Protein AF-A0A3L9DL34-F1 (afdb_monomer)

Sequence (134 aa):
MFSSCVCRAQVLENWNEANKDKAPIEIQYAASSTGLSTRILHIETGKIDFILYDAISASFIVEDQGYDLAVTKVTDQIGGETDGLEYLLFADTKEGKELQAFVNKRLKALKEDGTLVKISQEYFGGDYVSSIEE

Organism: NCBI:txid2282420

Secondary structure (DSSP, 8-state):
--EEE-SSHHHHHHHHHH-TTSPPPEEEPPPTTS-HHHHHHHHHTTSSSB----HHHHHHHHHHHT---------S--SSTTTT-------SSHHHHHHHHHHHHHHHHHHHTTHHHHHHHHHHSS--------

Radius of gyration: 18.1 Å; Cα contacts (8 Å, |Δi|>4): 111; chains: 1; bounding box: 50×30×46 Å

Nearest PDB structures (foldseek):
  2hzl-assembly1_A  TM=5.870E-01  e=1.028E+00  Cereibacter sphaeroides 2.4.1
  7bg0-assembly2_D  TM=3.720E-01  e=7.890E-01  Escherichia coli K-12
  5cm6-assembly1_B  TM=6.012E-01  e=5.368E+00  Paraglaciecola sp. T6c
  3gx1-assembly1_B  TM=4.639E-01  e=3.610E+00  Listeria innocua Clip11262

pLDDT: mean 89.01, std 11.13, range [44.97, 98.25]

Foldseek 3Di:
DAEEEDPVVVQLVVVCVVPVVDDHYHYDYDDPPQDPLNRLVCCLVVVGVDYDDDQQVSVVSCVVVVGPDDRDDDPDDGDDPCPPPDDDDFDPDPVSVVVVVVVLVVVVVCVVVCVQQVVCCVPRVGRPDDPDRD

Solvent-accessible surface area (backbone atoms only — not comparable to full-atom values): 8522 Å² total; per-residue (Å²): 135,48,34,32,56,53,87,57,51,66,60,58,52,50,47,36,71,76,38,73,92,48,87,60,71,44,78,45,84,62,59,90,86,60,50,69,70,60,54,52,50,30,35,78,71,64,75,29,73,47,67,74,72,61,67,65,68,52,44,50,51,35,62,76,70,67,52,100,70,85,85,78,85,77,85,66,88,66,79,60,98,64,53,95,65,88,77,90,84,63,57,100,44,73,67,27,50,54,49,47,56,53,48,53,57,48,52,51,53,33,54,75,72,44,51,47,43,54,52,29,33,74,79,68,75,39,80,75,70,76,86,75,84,132

Structure (mmCIF, N/CA/C/O backbone):
data_AF-A0A3L9DL34-F1
#
_entry.id   AF-A0A3L9DL34-F1
#
loop_
_atom_site.group_PDB
_atom_site.id
_atom_site.type_symbol
_atom_site.label_atom_id
_atom_site.label_alt_id
_atom_site.label_comp_id
_atom_site.label_asym_id
_atom_site.label_entity_id
_atom_site.label_seq_id
_atom_site.pdbx_PDB_ins_code
_atom_site.Cartn_x
_atom_site.Cartn_y
_atom_site.Cartn_z
_atom_site.occupancy
_atom_site.B_iso_or_equiv
_atom_site.auth_seq_id
_atom_site.auth_comp_id
_atom_site.auth_asym_id
_atom_site.auth_atom_id
_atom_site.pdbx_PDB_model_num
ATOM 1 N N . MET A 1 1 ? 22.129 0.248 -13.923 1.00 44.97 1 MET A N 1
ATOM 2 C CA . MET A 1 1 ? 21.842 1.311 -12.942 1.00 44.97 1 MET A CA 1
ATOM 3 C C . MET A 1 1 ? 20.333 1.361 -12.900 1.00 44.97 1 MET A C 1
ATOM 5 O O . MET A 1 1 ? 19.772 1.554 -13.964 1.00 44.97 1 MET A O 1
ATOM 9 N N . PHE A 1 2 ? 19.716 0.974 -11.782 1.00 49.81 2 PHE A N 1
ATOM 10 C CA . PHE A 1 2 ? 18.258 0.858 -11.669 1.00 49.81 2 PHE A CA 1
ATOM 11 C C . PHE A 1 2 ? 17.750 1.994 -10.779 1.00 49.81 2 PHE A C 1
ATOM 13 O O . PHE A 1 2 ? 18.224 2.112 -9.649 1.00 49.81 2 PHE A O 1
ATOM 20 N N . SER A 1 3 ? 16.831 2.814 -11.279 1.00 49.91 3 SER A N 1
ATOM 21 C CA . SER A 1 3 ? 16.293 4.010 -10.622 1.00 49.91 3 SER A CA 1
ATOM 22 C C . SER A 1 3 ? 14.825 3.824 -10.210 1.00 49.91 3 SER A C 1
ATOM 24 O O . SER A 1 3 ? 14.034 3.287 -10.988 1.00 49.91 3 SER A O 1
ATOM 26 N N . SER A 1 4 ? 14.443 4.257 -8.996 1.00 60.41 4 SER A N 1
ATOM 27 C CA . SER A 1 4 ? 13.095 4.045 -8.414 1.00 60.41 4 SER A CA 1
ATOM 28 C C . SER A 1 4 ? 12.508 5.262 -7.679 1.00 60.41 4 SER A C 1
ATOM 30 O O . SER A 1 4 ? 13.262 6.072 -7.156 1.00 60.41 4 SER A O 1
ATOM 32 N N . CYS A 1 5 ? 11.171 5.404 -7.591 1.00 49.53 5 CYS A N 1
ATOM 33 C CA . CYS A 1 5 ? 10.496 6.585 -7.003 1.00 49.53 5 CYS A CA 1
ATOM 34 C C . CYS A 1 5 ? 9.445 6.239 -5.925 1.00 49.53 5 CYS A C 1
ATOM 36 O O . CYS A 1 5 ? 8.513 5.519 -6.241 1.00 49.53 5 CYS A O 1
ATOM 38 N N . VAL A 1 6 ? 9.537 6.698 -4.657 1.00 55.16 6 VAL A N 1
ATOM 39 C CA . VAL A 1 6 ? 8.978 5.866 -3.553 1.00 55.16 6 VAL A CA 1
ATOM 40 C C . VAL A 1 6 ? 8.223 6.572 -2.390 1.00 55.16 6 VAL A C 1
ATOM 42 O O . VAL A 1 6 ? 8.544 7.695 -2.011 1.00 55.16 6 VAL A O 1
ATOM 45 N N . CYS A 1 7 ? 7.227 5.860 -1.812 1.00 55.72 7 CYS A N 1
ATOM 46 C CA . CYS A 1 7 ? 6.615 6.042 -0.470 1.00 55.72 7 CYS A CA 1
ATOM 47 C C . CYS A 1 7 ? 7.121 5.004 0.582 1.00 55.72 7 CYS A C 1
ATOM 49 O O . CYS A 1 7 ? 7.231 5.328 1.757 1.00 55.72 7 CYS A O 1
ATOM 51 N N . ARG A 1 8 ? 7.546 3.799 0.161 1.00 73.94 8 ARG A N 1
ATOM 52 C CA . ARG A 1 8 ? 8.326 2.785 0.921 1.00 73.94 8 ARG A CA 1
ATOM 53 C C . ARG A 1 8 ? 9.872 2.923 0.858 1.00 73.94 8 ARG A C 1
ATOM 55 O O . ARG A 1 8 ? 10.567 1.928 0.657 1.00 73.94 8 ARG A O 1
ATOM 62 N N . ALA A 1 9 ? 10.438 4.133 0.956 1.00 83.31 9 ALA A N 1
ATOM 63 C CA . ALA A 1 9 ? 11.865 4.360 0.640 1.00 83.31 9 ALA A CA 1
ATOM 64 C C . ALA A 1 9 ? 12.799 3.516 1.529 1.00 83.31 9 ALA A C 1
ATOM 66 O O . ALA A 1 9 ? 13.749 2.909 1.037 1.00 83.31 9 ALA A O 1
ATOM 67 N N . GLN A 1 10 ? 12.413 3.354 2.798 1.00 84.94 10 GLN A N 1
ATOM 68 C CA . GLN A 1 10 ? 13.124 2.548 3.786 1.00 84.94 10 GLN A CA 1
ATOM 69 C C . GLN A 1 10 ? 13.357 1.094 3.348 1.00 84.94 10 GLN A C 1
ATOM 71 O O . GLN A 1 10 ? 14.386 0.516 3.683 1.00 84.94 10 GLN A O 1
ATOM 76 N N . VAL A 1 11 ? 12.430 0.482 2.598 1.00 87.50 11 VAL A N 1
ATOM 77 C CA . VAL A 1 11 ? 12.588 -0.910 2.139 1.00 87.50 11 VAL A CA 1
ATOM 78 C C . VAL A 1 11 ? 13.757 -1.020 1.161 1.00 87.50 11 VAL A C 1
ATOM 80 O O . VAL A 1 11 ? 14.585 -1.919 1.291 1.00 87.50 11 VAL A O 1
ATOM 83 N N . LEU A 1 12 ? 13.851 -0.091 0.208 1.00 90.00 12 LEU A N 1
ATOM 84 C CA . LEU A 1 12 ? 14.922 -0.090 -0.790 1.00 90.00 12 LEU A CA 1
ATOM 85 C C . LEU A 1 12 ? 16.264 0.325 -0.178 1.00 90.00 12 LEU A C 1
ATOM 87 O O . LEU A 1 12 ? 17.296 -0.243 -0.527 1.00 90.00 12 LEU A O 1
ATOM 91 N N . GLU A 1 13 ? 16.252 1.256 0.777 1.00 91.62 13 GLU A N 1
ATOM 92 C CA . GLU A 1 13 ? 17.436 1.626 1.561 1.00 91.62 13 GLU A CA 1
ATOM 93 C C . GLU A 1 13 ? 17.975 0.426 2.353 1.00 91.62 13 GLU A C 1
ATOM 95 O O . GLU A 1 13 ? 19.158 0.103 2.261 1.00 91.62 13 GLU A O 1
ATOM 100 N N . ASN A 1 14 ? 17.100 -0.295 3.061 1.00 90.31 14 ASN A N 1
ATOM 101 C CA . ASN A 1 14 ? 17.474 -1.500 3.801 1.00 90.31 14 ASN A CA 1
ATOM 102 C C . ASN A 1 14 ? 17.998 -2.597 2.869 1.00 90.31 14 ASN A C 1
ATOM 104 O O . ASN A 1 14 ? 18.957 -3.288 3.211 1.00 90.31 14 ASN A O 1
ATOM 108 N N . TRP A 1 15 ? 17.395 -2.755 1.687 1.00 90.94 15 TRP A N 1
ATOM 109 C CA . TRP A 1 15 ? 17.878 -3.705 0.690 1.00 90.94 15 TRP A CA 1
ATOM 110 C C . TRP A 1 15 ? 19.289 -3.344 0.214 1.00 90.94 15 TRP A C 1
ATOM 112 O O . TRP A 1 15 ? 20.153 -4.220 0.190 1.00 90.94 15 TRP A O 1
ATOM 122 N N . ASN A 1 16 ? 19.555 -2.071 -0.091 1.00 94.19 16 ASN A N 1
ATOM 123 C CA . ASN A 1 16 ? 20.890 -1.598 -0.468 1.00 94.19 16 ASN A CA 1
ATOM 124 C C . ASN A 1 16 ? 21.920 -1.856 0.644 1.00 94.19 16 ASN A C 1
ATOM 126 O O . ASN A 1 16 ? 23.011 -2.355 0.368 1.00 94.19 16 ASN A O 1
ATOM 130 N N . GLU A 1 17 ? 21.573 -1.576 1.904 1.00 94.00 17 GLU A N 1
ATOM 131 C CA . GLU A 1 17 ? 22.456 -1.836 3.048 1.00 94.00 17 GLU A CA 1
ATOM 132 C C . GLU A 1 17 ? 22.728 -3.331 3.268 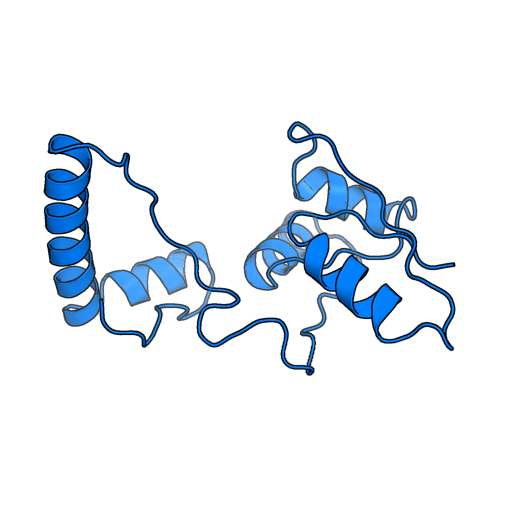1.00 94.00 17 GLU A C 1
ATOM 134 O O . GLU A 1 17 ? 23.840 -3.705 3.646 1.00 94.00 17 GLU A O 1
ATOM 139 N N . ALA A 1 18 ? 21.746 -4.196 3.010 1.00 93.44 18 ALA A N 1
ATOM 140 C CA . ALA A 1 18 ? 21.891 -5.645 3.142 1.00 93.44 18 ALA A CA 1
ATOM 141 C C . ALA A 1 18 ? 22.605 -6.310 1.946 1.00 93.44 18 ALA A C 1
ATOM 143 O O . ALA A 1 18 ? 23.092 -7.430 2.086 1.00 93.44 18 ALA A O 1
ATOM 144 N N . ASN A 1 19 ? 22.687 -5.643 0.789 1.00 94.50 19 ASN A N 1
ATOM 145 C CA . ASN A 1 19 ? 23.224 -6.187 -0.467 1.00 94.50 19 ASN A CA 1
ATOM 146 C C . ASN A 1 19 ? 24.404 -5.348 -1.001 1.00 94.50 19 ASN A C 1
ATOM 148 O O . ASN A 1 19 ? 24.441 -4.987 -2.178 1.00 94.50 19 ASN A O 1
ATOM 152 N N . LYS A 1 20 ? 25.385 -5.026 -0.144 1.00 95.38 20 LYS A N 1
ATOM 153 C CA . LYS A 1 20 ? 26.557 -4.188 -0.502 1.00 95.38 20 LYS A CA 1
ATOM 154 C C . LYS A 1 20 ? 27.464 -4.797 -1.573 1.00 95.38 20 LYS A C 1
ATOM 156 O O . LYS A 1 20 ? 28.292 -4.097 -2.150 1.00 95.38 20 LYS A O 1
ATOM 161 N N . ASP A 1 21 ? 27.337 -6.097 -1.811 1.00 96.88 21 ASP A N 1
ATOM 162 C CA . ASP A 1 21 ? 28.009 -6.843 -2.872 1.00 96.88 21 ASP A CA 1
ATOM 163 C C . ASP A 1 21 ? 27.373 -6.632 -4.258 1.00 96.88 21 ASP A C 1
ATOM 165 O O . ASP A 1 21 ? 27.975 -6.991 -5.272 1.00 96.88 21 ASP A O 1
ATOM 169 N N . LYS A 1 22 ? 26.178 -6.032 -4.325 1.00 95.25 22 LYS A N 1
ATOM 170 C CA . LYS A 1 22 ? 25.450 -5.748 -5.566 1.00 95.25 22 LYS A CA 1
ATOM 171 C C . LYS A 1 22 ? 25.512 -4.265 -5.914 1.00 95.25 22 LYS A C 1
ATOM 173 O O . LYS A 1 22 ? 25.764 -3.406 -5.073 1.00 95.25 22 LYS A O 1
ATOM 178 N N . ALA A 1 23 ? 25.248 -3.957 -7.184 1.00 95.62 23 ALA A N 1
ATOM 179 C CA . ALA A 1 23 ? 25.026 -2.576 -7.587 1.00 95.62 23 ALA A CA 1
ATOM 180 C C . ALA A 1 23 ? 23.804 -2.022 -6.826 1.00 95.62 23 ALA A C 1
ATOM 182 O O . ALA A 1 23 ? 22.743 -2.653 -6.882 1.00 95.62 23 ALA A O 1
ATOM 183 N N . PRO A 1 24 ? 23.931 -0.878 -6.130 1.00 94.38 24 PRO A N 1
ATOM 184 C CA . PRO A 1 24 ? 22.832 -0.327 -5.357 1.00 94.38 24 PRO A CA 1
ATOM 185 C C . PRO A 1 24 ? 21.719 0.162 -6.283 1.00 94.38 24 PRO A C 1
ATOM 187 O O . PRO A 1 24 ? 21.963 0.633 -7.400 1.00 94.38 24 PRO A O 1
ATOM 190 N N . ILE A 1 25 ? 20.491 0.079 -5.787 1.00 94.50 25 ILE A N 1
ATOM 191 C CA . ILE A 1 25 ? 19.334 0.744 -6.374 1.00 94.50 25 ILE A CA 1
ATOM 192 C C . ILE A 1 25 ? 19.510 2.249 -6.163 1.00 94.50 25 ILE A C 1
ATOM 194 O O . ILE A 1 25 ? 19.721 2.702 -5.036 1.00 94.50 25 ILE A O 1
ATOM 198 N N . GLU A 1 26 ? 19.398 3.027 -7.235 1.00 94.38 26 GLU A N 1
ATOM 199 C CA . GLU A 1 26 ? 19.351 4.481 -7.163 1.00 94.38 26 GLU A CA 1
ATOM 200 C C . GLU A 1 26 ? 17.933 4.919 -6.771 1.00 94.38 26 GLU A C 1
ATOM 202 O O . GLU A 1 26 ? 16.948 4.618 -7.449 1.00 94.38 26 GLU A O 1
ATOM 207 N N . ILE A 1 27 ? 17.806 5.600 -5.634 1.00 92.19 27 ILE A N 1
ATOM 208 C CA . ILE A 1 27 ? 16.506 5.988 -5.082 1.00 92.19 27 ILE A CA 1
ATOM 209 C C . ILE A 1 27 ? 16.262 7.467 -5.384 1.00 92.19 27 ILE A C 1
ATOM 211 O O . ILE A 1 27 ? 16.981 8.343 -4.909 1.00 92.19 27 ILE A O 1
ATOM 215 N N . GLN A 1 28 ? 15.219 7.741 -6.164 1.00 89.88 28 GLN A N 1
ATOM 216 C CA . GLN A 1 28 ? 14.752 9.076 -6.523 1.00 89.88 28 GLN A CA 1
ATOM 217 C C . GLN A 1 28 ? 13.571 9.470 -5.631 1.00 89.88 28 GLN A C 1
ATOM 219 O O . GLN A 1 28 ? 12.438 9.007 -5.796 1.00 89.88 28 GLN A O 1
ATOM 224 N N . TYR A 1 29 ? 13.809 10.361 -4.672 1.00 88.06 29 TYR A N 1
ATOM 225 C CA . TYR A 1 29 ? 12.745 10.862 -3.803 1.00 88.06 29 TYR A CA 1
ATOM 226 C C . TYR A 1 29 ? 11.826 11.814 -4.576 1.00 88.06 29 TYR A C 1
ATOM 228 O O . TYR A 1 29 ? 12.266 12.823 -5.125 1.00 88.06 29 TYR A O 1
ATOM 236 N N . ALA A 1 30 ? 10.529 11.509 -4.600 1.00 84.81 30 ALA A N 1
ATOM 237 C CA . ALA A 1 30 ? 9.525 12.397 -5.175 1.00 84.81 30 ALA A CA 1
ATOM 238 C C . ALA A 1 30 ? 8.923 13.320 -4.118 1.00 84.81 30 ALA A C 1
ATOM 240 O O . ALA A 1 30 ? 8.665 12.916 -2.983 1.00 84.81 30 ALA A O 1
ATOM 241 N N . ALA A 1 31 ? 8.618 14.547 -4.535 1.00 85.25 31 ALA A N 1
ATOM 242 C CA . ALA A 1 31 ? 7.829 15.469 -3.735 1.00 85.25 31 ALA A CA 1
ATOM 243 C C . ALA A 1 31 ? 6.430 14.895 -3.459 1.00 85.25 31 ALA A C 1
ATOM 245 O O . ALA A 1 31 ? 5.864 14.175 -4.287 1.00 85.25 31 ALA A O 1
ATOM 246 N N . SER A 1 32 ? 5.833 15.279 -2.329 1.00 77.06 32 SER A N 1
ATOM 247 C CA . SER A 1 32 ? 4.461 14.893 -1.965 1.00 77.06 32 SER A CA 1
ATOM 248 C C . SER A 1 32 ? 3.421 15.302 -3.015 1.00 77.06 32 SER A C 1
ATOM 250 O O . SER A 1 32 ? 2.397 14.644 -3.152 1.00 77.06 32 SER A O 1
ATOM 252 N N . SER A 1 33 ? 3.708 16.342 -3.801 1.00 85.06 33 SER A N 1
ATOM 253 C CA . SER A 1 33 ? 2.882 16.800 -4.921 1.00 85.06 33 SER A CA 1
ATOM 254 C C . SER A 1 33 ? 2.912 15.881 -6.148 1.00 85.06 33 SER A C 1
ATOM 256 O O . SER A 1 33 ? 2.087 16.036 -7.044 1.00 85.06 33 SER A O 1
ATOM 258 N N . THR A 1 34 ? 3.850 14.935 -6.227 1.00 88.44 34 THR A N 1
ATOM 259 C CA . THR A 1 34 ? 3.955 14.011 -7.362 1.00 88.44 34 THR A CA 1
ATOM 260 C C . THR A 1 34 ? 3.091 12.785 -7.087 1.00 88.44 34 THR A C 1
ATOM 262 O O . THR A 1 34 ? 3.505 11.887 -6.362 1.00 88.44 34 THR A O 1
ATOM 265 N N . GLY A 1 35 ? 1.878 12.721 -7.634 1.00 89.06 35 GLY A N 1
ATOM 266 C CA . GLY A 1 35 ? 0.974 11.578 -7.439 1.00 89.06 35 GLY A CA 1
ATOM 267 C C . GLY A 1 35 ? 1.516 10.260 -8.014 1.00 89.06 35 GLY A C 1
ATOM 268 O O . GLY A 1 35 ? 2.447 10.259 -8.819 1.00 89.06 35 GLY A O 1
ATOM 269 N N . LEU A 1 36 ? 0.926 9.128 -7.616 1.00 90.19 36 LEU A N 1
ATOM 270 C CA . LEU A 1 36 ? 1.305 7.797 -8.111 1.00 90.19 36 LEU A CA 1
ATOM 271 C C . LEU A 1 36 ? 1.212 7.696 -9.641 1.00 90.19 36 LEU A C 1
ATOM 273 O O . LEU A 1 36 ? 2.151 7.216 -10.269 1.00 90.19 36 LEU A O 1
ATOM 277 N N . SER A 1 37 ? 0.147 8.225 -10.251 1.00 93.19 37 SER A N 1
ATOM 278 C CA . SER A 1 37 ? -0.045 8.192 -11.708 1.00 93.19 37 SER A CA 1
ATOM 279 C C . SER A 1 37 ? 1.097 8.870 -12.468 1.00 93.19 37 SER A C 1
ATOM 281 O O . SER A 1 37 ? 1.567 8.345 -13.472 1.00 93.19 37 SER A O 1
ATOM 283 N N . THR A 1 38 ? 1.615 9.996 -11.963 1.00 94.12 38 THR A N 1
ATOM 284 C CA . THR A 1 38 ? 2.789 10.664 -12.551 1.00 94.12 38 THR A CA 1
ATOM 285 C C . THR A 1 38 ? 4.042 9.798 -12.446 1.00 94.12 38 THR A C 1
ATOM 287 O O . THR A 1 38 ? 4.848 9.770 -13.371 1.00 94.12 38 THR A O 1
ATOM 290 N N . ARG A 1 39 ? 4.218 9.073 -11.336 1.00 93.31 39 ARG A N 1
ATOM 291 C CA . ARG A 1 39 ? 5.372 8.181 -11.145 1.00 93.31 39 ARG A CA 1
ATOM 292 C C . ARG A 1 39 ? 5.289 6.962 -12.060 1.00 93.31 39 ARG A C 1
ATOM 294 O O . ARG A 1 39 ? 6.304 6.587 -12.626 1.00 93.31 39 ARG A O 1
ATOM 301 N N . ILE A 1 40 ? 4.101 6.395 -12.263 1.00 94.94 40 ILE A N 1
ATOM 302 C CA . ILE A 1 40 ? 3.896 5.302 -13.226 1.00 94.94 40 ILE A CA 1
ATOM 303 C C . ILE A 1 40 ? 4.146 5.791 -14.658 1.00 94.94 40 ILE A C 1
A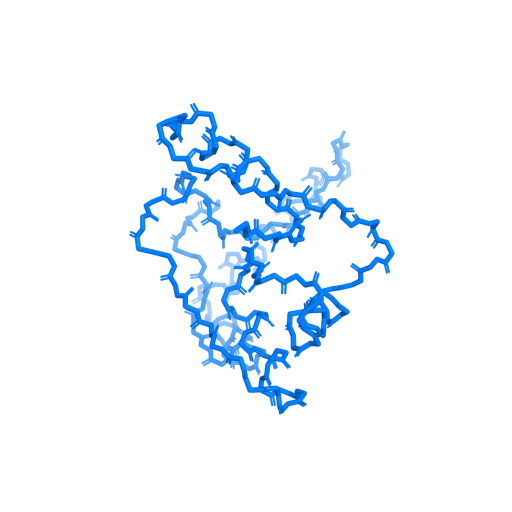TOM 305 O O . ILE A 1 40 ? 4.878 5.141 -15.396 1.00 94.94 40 ILE A O 1
ATOM 309 N N . LEU A 1 41 ? 3.679 6.992 -15.018 1.00 95.19 41 LEU A N 1
ATOM 310 C CA . LEU A 1 41 ? 4.032 7.622 -16.296 1.00 95.19 41 LEU A CA 1
ATOM 311 C C . LEU A 1 41 ? 5.553 7.815 -16.452 1.00 95.19 41 LEU A C 1
ATOM 313 O O . LEU A 1 41 ? 6.087 7.745 -17.557 1.00 95.19 41 LEU A O 1
ATOM 317 N N . HIS A 1 42 ? 6.285 8.070 -15.366 1.00 95.06 42 HIS A N 1
ATOM 318 C CA . HIS A 1 42 ? 7.747 8.135 -15.418 1.00 95.06 42 HIS A CA 1
ATOM 319 C C . HIS A 1 42 ? 8.396 6.777 -15.713 1.00 95.06 42 HIS A C 1
ATOM 321 O O . HIS A 1 42 ? 9.457 6.774 -16.329 1.00 95.06 42 HIS A O 1
ATOM 327 N N . ILE A 1 43 ? 7.772 5.660 -15.330 1.00 95.31 43 ILE A N 1
ATOM 328 C CA . ILE A 1 43 ? 8.221 4.316 -15.725 1.00 95.31 43 ILE A CA 1
ATOM 329 C C . ILE A 1 43 ? 7.942 4.102 -17.211 1.00 95.31 43 ILE A C 1
ATOM 331 O O . ILE A 1 43 ? 8.859 3.796 -17.963 1.00 95.31 43 ILE A O 1
ATOM 335 N N . GLU A 1 44 ? 6.708 4.374 -17.643 1.00 96.31 44 GLU A N 1
ATOM 336 C CA . GLU A 1 44 ? 6.286 4.260 -19.048 1.00 96.31 44 GLU A CA 1
ATOM 337 C C . GLU A 1 44 ? 7.198 5.063 -19.989 1.00 96.31 44 GLU A C 1
ATOM 339 O O . GLU A 1 44 ? 7.609 4.603 -21.048 1.00 96.31 44 GLU A O 1
ATOM 344 N N . THR A 1 45 ? 7.570 6.277 -19.579 1.00 96.06 45 THR A N 1
ATOM 345 C CA . THR A 1 45 ? 8.439 7.165 -20.369 1.00 96.06 45 THR A CA 1
ATOM 346 C C . THR A 1 45 ? 9.938 6.900 -20.185 1.00 96.06 45 THR A C 1
ATOM 348 O O . THR A 1 45 ? 10.752 7.646 -20.731 1.00 96.06 45 THR A O 1
ATOM 351 N N . GLY A 1 46 ? 10.323 5.876 -19.416 1.00 95.06 46 GLY A N 1
ATOM 352 C CA . GLY A 1 46 ? 11.718 5.485 -19.188 1.00 95.06 46 GLY A CA 1
ATOM 353 C C . GLY A 1 46 ? 12.539 6.479 -18.360 1.00 95.06 46 GLY A C 1
ATOM 354 O O . GLY A 1 46 ? 13.766 6.483 -18.434 1.00 95.06 46 GLY A O 1
ATOM 355 N N . LYS A 1 47 ? 11.892 7.358 -17.587 1.00 94.25 47 LYS A N 1
ATOM 356 C CA . LYS A 1 47 ? 12.579 8.283 -16.666 1.00 94.25 47 LYS A CA 1
ATOM 357 C C . LYS A 1 47 ? 13.052 7.593 -15.386 1.00 94.25 47 LYS A C 1
ATOM 359 O O . LYS A 1 47 ? 14.020 8.045 -14.781 1.00 94.25 47 LYS A O 1
ATOM 364 N N . ILE A 1 48 ? 12.339 6.557 -14.953 1.00 93.62 48 ILE A N 1
ATOM 365 C CA . ILE A 1 48 ? 12.719 5.653 -13.861 1.00 93.62 48 ILE A CA 1
ATOM 366 C C . ILE A 1 48 ? 12.452 4.219 -14.320 1.00 93.62 48 ILE A C 1
ATOM 368 O O . ILE A 1 48 ? 11.611 4.007 -15.188 1.00 93.62 48 ILE A O 1
ATOM 372 N N . ASP A 1 49 ? 13.138 3.242 -13.737 1.00 94.81 49 ASP A N 1
ATOM 373 C CA . ASP A 1 49 ? 13.060 1.854 -14.208 1.00 94.81 49 ASP A CA 1
ATOM 374 C C . ASP A 1 49 ? 11.931 1.072 -13.534 1.00 94.81 49 ASP A C 1
ATOM 376 O O . ASP A 1 49 ? 11.349 0.172 -14.134 1.00 94.81 49 ASP A O 1
ATOM 380 N N . PHE A 1 50 ? 11.620 1.387 -12.272 1.00 93.88 50 PHE A N 1
ATOM 381 C CA . PHE A 1 50 ? 10.547 0.721 -11.536 1.00 93.88 50 PHE A CA 1
ATOM 382 C C . PHE A 1 50 ? 10.023 1.553 -10.359 1.00 93.88 50 PHE A C 1
ATOM 384 O O . PHE A 1 50 ? 10.613 2.548 -9.934 1.00 93.88 50 PHE A O 1
ATOM 391 N N . ILE A 1 51 ? 8.915 1.097 -9.777 1.00 92.25 51 ILE A N 1
ATOM 392 C CA . ILE A 1 51 ? 8.418 1.558 -8.482 1.00 92.25 51 ILE A CA 1
ATOM 393 C C . ILE A 1 51 ? 8.080 0.358 -7.600 1.00 92.25 51 ILE A C 1
ATOM 395 O O . ILE A 1 51 ? 7.517 -0.626 -8.071 1.00 92.25 51 ILE A O 1
ATOM 399 N N . LEU A 1 52 ? 8.393 0.454 -6.307 1.00 90.00 52 LEU A N 1
ATOM 400 C CA . LEU A 1 52 ? 7.864 -0.461 -5.300 1.00 90.00 52 LEU A CA 1
ATOM 401 C C . LEU A 1 52 ? 6.595 0.152 -4.692 1.00 90.00 52 LEU A C 1
ATOM 403 O O . LEU A 1 52 ? 6.676 1.082 -3.884 1.00 90.00 52 LEU A O 1
ATOM 407 N N . TYR A 1 53 ? 5.429 -0.359 -5.088 1.00 88.81 53 TYR A N 1
ATOM 408 C CA . TYR A 1 53 ? 4.113 0.145 -4.675 1.00 88.81 53 TYR A CA 1
ATOM 409 C C . TYR A 1 53 ? 3.105 -0.990 -4.457 1.00 88.81 53 TYR A C 1
ATOM 411 O O . TYR A 1 53 ? 3.486 -2.157 -4.551 1.00 88.81 53 TYR A O 1
ATOM 419 N N . ASP A 1 54 ? 1.880 -0.694 -4.007 1.00 87.31 54 ASP A N 1
ATOM 420 C CA . ASP A 1 54 ? 0.872 -1.736 -3.811 1.00 87.31 54 ASP A CA 1
ATOM 421 C C . ASP A 1 54 ? 0.371 -2.214 -5.175 1.00 87.31 54 ASP A C 1
ATOM 423 O O . ASP A 1 54 ? 0.200 -1.435 -6.116 1.00 87.31 54 ASP A O 1
ATOM 427 N N . ALA A 1 55 ? 0.205 -3.530 -5.298 1.00 88.88 55 ALA A N 1
ATOM 428 C CA . ALA A 1 55 ? -0.089 -4.148 -6.582 1.00 88.88 55 ALA A CA 1
ATOM 429 C C . ALA A 1 55 ? -1.475 -3.756 -7.108 1.00 88.88 55 ALA A C 1
ATOM 431 O O . ALA A 1 55 ? -1.653 -3.704 -8.320 1.00 88.88 55 ALA A O 1
ATOM 432 N N . ILE A 1 56 ? -2.433 -3.471 -6.222 1.00 89.00 56 ILE A N 1
ATOM 433 C CA . ILE A 1 56 ? -3.812 -3.134 -6.590 1.00 89.00 56 ILE A CA 1
ATOM 434 C C . ILE A 1 56 ? -3.830 -1.777 -7.301 1.00 89.00 56 ILE A C 1
ATOM 436 O O . ILE A 1 56 ? -4.227 -1.697 -8.460 1.00 89.00 56 ILE A O 1
ATOM 440 N N . SER A 1 57 ? -3.308 -0.732 -6.657 1.00 89.94 57 SER A N 1
ATOM 441 C CA . SER A 1 57 ? -3.262 0.627 -7.205 1.00 89.94 57 SER A CA 1
ATOM 442 C C . SER A 1 57 ? -2.374 0.716 -8.440 1.00 89.94 57 SER A C 1
ATOM 444 O O . SER A 1 57 ? -2.710 1.422 -9.392 1.00 89.94 57 SER A O 1
ATOM 446 N N . ALA A 1 58 ? -1.245 -0.003 -8.451 1.00 92.12 58 ALA A N 1
ATOM 447 C CA . ALA A 1 58 ? -0.373 -0.053 -9.619 1.00 92.12 58 ALA A CA 1
ATOM 448 C C . ALA A 1 58 ? -1.070 -0.711 -10.818 1.00 92.12 58 ALA A C 1
ATOM 450 O O . ALA A 1 58 ? -1.043 -0.142 -11.907 1.00 92.12 58 ALA A O 1
ATOM 451 N N . SER A 1 59 ? -1.727 -1.861 -10.615 1.00 92.12 59 SER A N 1
ATOM 452 C CA . SER A 1 59 ? -2.444 -2.562 -11.693 1.00 92.12 59 SER A CA 1
ATOM 453 C C . SER A 1 59 ? -3.598 -1.717 -12.214 1.00 92.12 59 SER A C 1
ATOM 455 O O . SER A 1 59 ? -3.709 -1.535 -13.421 1.00 92.12 59 SER A O 1
ATOM 457 N N . PHE A 1 60 ? -4.375 -1.105 -11.313 1.00 91.62 60 PHE A N 1
ATOM 458 C CA . PHE A 1 60 ? -5.469 -0.216 -11.692 1.00 91.62 60 PHE A CA 1
ATOM 459 C C . PHE A 1 60 ? -4.996 0.918 -12.609 1.00 91.62 60 PHE A C 1
ATOM 461 O O . PHE A 1 60 ? -5.595 1.146 -13.650 1.00 91.62 60 PHE A O 1
ATOM 468 N N . ILE A 1 61 ? -3.905 1.613 -12.265 1.00 93.75 61 ILE A N 1
ATOM 469 C CA . ILE A 1 61 ? -3.410 2.729 -13.088 1.00 93.75 61 ILE A CA 1
ATOM 470 C C . ILE A 1 61 ? -2.847 2.246 -14.425 1.00 93.75 61 ILE A C 1
ATOM 472 O O . ILE A 1 61 ? -3.055 2.912 -15.436 1.00 93.75 61 ILE A O 1
ATOM 476 N N . VAL A 1 62 ? -2.117 1.128 -14.443 1.00 94.81 62 VAL A N 1
ATOM 477 C CA . VAL A 1 62 ? -1.580 0.560 -15.689 1.00 94.81 62 VAL A CA 1
ATOM 478 C C . VAL A 1 62 ? -2.718 0.197 -16.646 1.00 94.81 62 VAL A C 1
ATOM 480 O O . VAL A 1 62 ? -2.660 0.566 -17.818 1.00 94.81 62 VAL A O 1
ATOM 483 N N . GLU A 1 63 ? -3.771 -0.448 -16.139 1.00 93.19 63 GLU A N 1
ATOM 484 C CA . GLU A 1 63 ? -4.954 -0.827 -16.918 1.00 93.19 63 GLU A CA 1
ATOM 485 C C . GLU A 1 63 ? -5.776 0.392 -17.366 1.00 93.19 63 GLU A C 1
ATOM 487 O O . GLU A 1 63 ? -6.094 0.512 -18.548 1.00 93.19 63 GLU A O 1
ATOM 492 N N . ASP A 1 64 ? -6.078 1.319 -16.453 1.00 93.25 64 ASP A N 1
ATOM 493 C CA . ASP A 1 64 ? -6.891 2.518 -16.717 1.00 93.25 64 ASP A CA 1
ATOM 494 C C . ASP A 1 64 ? -6.243 3.452 -17.751 1.00 93.25 64 ASP A C 1
ATOM 496 O O . ASP A 1 64 ? -6.926 4.040 -18.590 1.00 93.25 64 ASP A O 1
ATOM 500 N N . GLN A 1 65 ? -4.914 3.567 -17.728 1.00 95.44 65 GLN A N 1
ATOM 501 C CA . GLN A 1 65 ? -4.166 4.434 -18.642 1.00 95.44 65 GLN A CA 1
ATOM 502 C C . GLN A 1 65 ? -3.703 3.718 -19.921 1.00 95.44 65 GLN A C 1
ATOM 504 O O . GLN A 1 65 ? -3.218 4.378 -20.841 1.00 95.44 65 GLN A O 1
ATOM 509 N N . GLY A 1 66 ? -3.855 2.391 -20.001 1.00 95.81 66 GLY A N 1
ATOM 510 C CA . GLY A 1 66 ? -3.429 1.589 -21.150 1.00 95.81 66 GLY A CA 1
ATOM 511 C C . GLY A 1 66 ? -1.912 1.557 -21.353 1.00 95.81 66 GLY A C 1
ATOM 512 O O . GLY A 1 66 ? -1.455 1.556 -22.496 1.00 95.81 66 GLY A O 1
ATOM 513 N N . TYR A 1 67 ? -1.139 1.575 -20.264 1.00 97.31 67 TYR A N 1
ATOM 514 C CA . TYR A 1 67 ? 0.325 1.515 -20.313 1.00 97.31 67 TYR A CA 1
ATOM 515 C C . TYR A 1 67 ? 0.827 0.092 -20.585 1.00 97.31 67 TYR A C 1
ATOM 517 O O . TYR A 1 67 ? 0.247 -0.880 -20.099 1.00 97.31 67 TYR A O 1
ATOM 525 N N . ASP A 1 68 ? 1.940 -0.034 -21.312 1.00 95.94 68 ASP A N 1
ATOM 526 C CA . ASP A 1 68 ? 2.586 -1.325 -21.593 1.00 95.94 68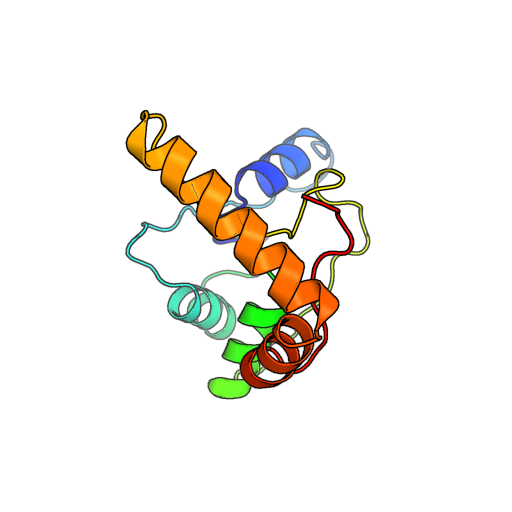 ASP A CA 1
ATOM 527 C C . ASP A 1 68 ? 3.590 -1.675 -20.483 1.00 95.94 68 ASP A C 1
ATOM 529 O O . ASP A 1 68 ? 4.801 -1.777 -20.687 1.00 95.94 68 ASP A O 1
ATOM 533 N N . LEU A 1 69 ? 3.073 -1.804 -19.258 1.00 96.50 69 LEU A N 1
ATOM 534 C CA . LEU A 1 69 ? 3.860 -2.069 -18.054 1.00 96.50 69 LEU A CA 1
ATOM 535 C C . LEU A 1 69 ? 3.425 -3.368 -17.380 1.00 96.50 69 LEU A C 1
ATOM 537 O O . LEU A 1 69 ? 2.245 -3.701 -17.302 1.00 96.50 69 LEU A O 1
ATOM 541 N N . ALA A 1 70 ? 4.393 -4.079 -16.806 1.00 95.19 70 ALA A N 1
ATOM 542 C CA . ALA A 1 70 ? 4.132 -5.267 -16.005 1.00 95.19 70 ALA A CA 1
ATOM 543 C C . ALA A 1 70 ? 4.116 -4.933 -14.505 1.00 95.19 70 ALA A C 1
ATOM 545 O O . ALA A 1 70 ? 5.065 -4.351 -13.978 1.00 95.19 70 ALA A O 1
ATOM 546 N N . VAL A 1 71 ? 3.082 -5.388 -13.790 1.00 93.94 71 VAL A N 1
ATOM 547 C CA . VAL A 1 71 ? 3.036 -5.364 -12.320 1.00 93.94 71 VAL A CA 1
ATOM 548 C C . VAL A 1 71 ? 3.411 -6.744 -11.788 1.00 93.94 71 VAL A C 1
ATOM 550 O O . VAL A 1 71 ? 2.698 -7.723 -11.997 1.00 93.94 71 VAL A O 1
ATOM 553 N N . THR A 1 72 ? 4.544 -6.831 -11.090 1.00 92.44 72 THR A N 1
ATOM 554 C CA . THR A 1 72 ? 5.051 -8.092 -10.527 1.00 92.44 72 THR A CA 1
ATOM 555 C C . THR A 1 72 ? 4.993 -8.059 -9.006 1.00 92.44 72 THR A C 1
ATOM 557 O O . THR A 1 72 ? 5.461 -7.110 -8.379 1.00 92.44 72 THR A O 1
ATOM 560 N N . LYS A 1 73 ? 4.437 -9.114 -8.400 1.00 88.25 73 LYS A N 1
ATOM 561 C CA . LYS A 1 73 ? 4.455 -9.286 -6.943 1.00 88.25 73 LYS A CA 1
ATOM 562 C C . LYS A 1 73 ? 5.851 -9.706 -6.494 1.00 88.25 73 LYS A C 1
ATOM 564 O O . LYS A 1 73 ? 6.416 -10.649 -7.043 1.00 88.25 73 LYS A O 1
ATOM 569 N N . VAL A 1 74 ? 6.381 -9.032 -5.479 1.00 85.69 74 VAL A N 1
ATOM 570 C CA . VAL A 1 74 ? 7.626 -9.458 -4.834 1.00 85.69 74 VAL A CA 1
ATOM 571 C C . VAL A 1 74 ? 7.346 -10.725 -4.024 1.00 85.69 74 VAL A C 1
ATOM 573 O O . VAL A 1 74 ? 6.343 -10.802 -3.320 1.00 85.69 74 VAL A O 1
ATOM 576 N N . THR A 1 75 ? 8.202 -11.734 -4.175 1.00 82.25 75 THR A N 1
ATOM 577 C CA . THR A 1 75 ? 8.067 -13.035 -3.498 1.00 82.25 75 THR A CA 1
ATOM 578 C C . THR A 1 75 ? 8.762 -13.082 -2.146 1.00 82.25 75 THR A C 1
ATOM 580 O O . THR A 1 75 ? 8.432 -13.926 -1.317 1.00 82.25 75 THR A O 1
ATOM 583 N N . ASP A 1 76 ? 9.737 -12.202 -1.940 1.00 80.69 76 ASP A N 1
ATOM 584 C CA . ASP A 1 76 ? 10.430 -12.075 -0.668 1.00 80.69 76 ASP A CA 1
ATOM 585 C C . ASP A 1 76 ? 9.515 -11.409 0.359 1.00 80.69 76 ASP A C 1
ATOM 587 O O . ASP A 1 76 ? 8.681 -10.566 0.021 1.00 80.69 76 ASP A O 1
ATOM 591 N N . GLN A 1 77 ? 9.692 -11.769 1.629 1.00 74.44 77 GLN A N 1
ATOM 592 C CA . GLN A 1 77 ? 8.990 -11.099 2.711 1.00 74.44 77 GLN A CA 1
ATOM 593 C C . GLN A 1 77 ? 9.459 -9.643 2.789 1.00 74.44 77 GLN A C 1
ATOM 595 O O . GLN A 1 77 ? 10.601 -9.356 3.154 1.00 74.44 77 GLN A O 1
ATOM 600 N N . ILE A 1 78 ? 8.555 -8.729 2.455 1.00 75.31 78 ILE A N 1
ATOM 601 C CA . ILE A 1 78 ? 8.723 -7.302 2.690 1.00 75.31 78 ILE A CA 1
ATOM 602 C C . ILE A 1 78 ? 8.031 -6.993 4.019 1.00 75.31 78 ILE A C 1
ATOM 604 O O . ILE A 1 78 ? 6.877 -7.349 4.220 1.00 75.31 78 ILE A O 1
ATOM 608 N N . GLY A 1 79 ? 8.758 -6.387 4.957 1.00 73.75 79 GLY A N 1
ATOM 609 C CA . GLY A 1 79 ? 8.191 -5.965 6.239 1.00 73.75 79 GLY A CA 1
ATOM 610 C C . GLY A 1 79 ? 7.739 -7.103 7.172 1.00 73.75 79 GLY A C 1
ATOM 611 O O . GLY A 1 79 ? 8.271 -8.215 7.157 1.00 73.75 79 GLY A O 1
ATOM 612 N N . GLY A 1 80 ? 6.808 -6.768 8.070 1.00 75.81 80 GLY A N 1
ATOM 613 C CA . GLY A 1 80 ? 6.278 -7.654 9.113 1.00 75.81 80 GLY A CA 1
ATOM 614 C C . GLY A 1 80 ? 4.826 -8.071 8.865 1.00 75.81 80 GLY A C 1
ATOM 615 O O . GLY A 1 80 ? 4.295 -7.881 7.780 1.00 75.81 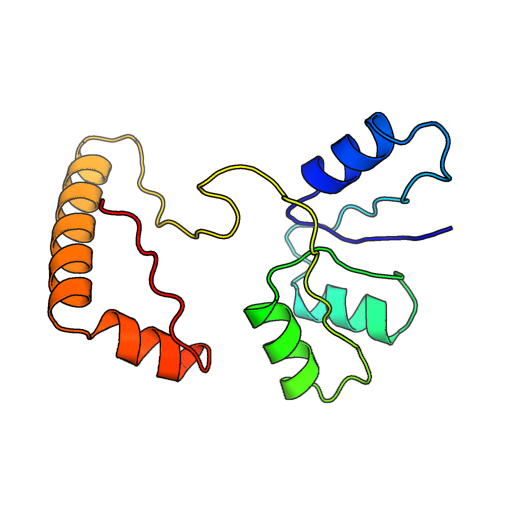80 GLY A O 1
ATOM 616 N N . GLU A 1 81 ? 4.166 -8.603 9.896 1.00 74.25 81 GLU A N 1
ATOM 617 C CA . GLU A 1 81 ? 2.783 -9.118 9.816 1.00 74.25 81 GLU A CA 1
ATOM 618 C C . GLU A 1 81 ? 1.735 -8.070 9.406 1.00 74.25 81 GLU A C 1
ATOM 620 O O . GLU A 1 81 ? 0.650 -8.426 8.956 1.00 74.25 81 GLU A O 1
ATOM 625 N N . THR A 1 82 ? 2.053 -6.784 9.556 1.00 77.06 82 THR A N 1
ATOM 626 C CA . THR A 1 82 ? 1.182 -5.668 9.177 1.00 77.06 82 THR A CA 1
ATOM 627 C C . THR A 1 82 ? 1.585 -5.003 7.860 1.00 77.06 82 THR A C 1
ATOM 629 O O . THR A 1 82 ? 1.011 -3.972 7.507 1.00 77.06 82 THR A O 1
ATOM 632 N N . ASP A 1 83 ? 2.581 -5.535 7.140 1.00 77.62 83 ASP A N 1
ATOM 633 C CA . ASP A 1 83 ? 2.978 -4.966 5.850 1.00 77.62 83 ASP A CA 1
ATOM 634 C C . ASP A 1 83 ? 1.862 -5.138 4.815 1.00 77.62 83 ASP A C 1
ATOM 636 O O . ASP A 1 83 ? 1.215 -6.180 4.726 1.00 77.62 83 ASP A O 1
ATOM 640 N N . GLY A 1 84 ? 1.618 -4.081 4.043 1.00 76.81 84 GLY A N 1
ATOM 641 C CA . GLY A 1 84 ? 0.526 -4.049 3.069 1.00 76.81 84 GLY A CA 1
ATOM 642 C C . GLY A 1 84 ? -0.876 -3.882 3.663 1.00 76.81 84 GLY A C 1
ATOM 643 O O . GLY A 1 84 ? -1.836 -3.989 2.911 1.00 76.81 84 GLY A O 1
ATOM 644 N N . LEU A 1 85 ? -1.011 -3.611 4.968 1.00 84.69 85 LEU A N 1
ATOM 645 C CA . LEU A 1 85 ? -2.285 -3.211 5.570 1.00 84.69 85 LEU A CA 1
ATOM 646 C C . LEU A 1 85 ? -2.404 -1.686 5.642 1.00 84.69 85 LEU A C 1
ATOM 648 O O . LEU A 1 85 ? -1.484 -0.999 6.097 1.00 84.69 85 LEU A O 1
ATOM 652 N N . GLU A 1 86 ? -3.558 -1.154 5.244 1.00 86.50 86 GLU A N 1
ATOM 653 C CA . GLU A 1 86 ? -3.907 0.251 5.444 1.00 86.50 86 GLU A CA 1
ATOM 654 C C . GLU A 1 86 ? -4.797 0.456 6.677 1.00 86.50 86 GLU A C 1
ATOM 656 O O . GLU A 1 86 ? -5.690 -0.338 6.971 1.00 86.50 86 GLU A O 1
ATOM 661 N N . TYR A 1 87 ? -4.582 1.574 7.378 1.00 90.38 87 TYR A N 1
ATOM 662 C CA . TYR A 1 87 ? -5.312 1.922 8.596 1.00 90.38 87 TYR A CA 1
ATOM 663 C C . TYR A 1 87 ? -5.783 3.372 8.572 1.00 90.38 87 TYR A C 1
ATOM 665 O O . TYR A 1 87 ? -5.100 4.267 8.067 1.00 90.38 87 TYR A O 1
ATOM 673 N N . LEU A 1 88 ? -6.934 3.618 9.196 1.00 93.25 88 LEU A N 1
ATOM 674 C CA . LEU A 1 88 ? -7.381 4.970 9.501 1.00 93.25 88 LEU A CA 1
ATOM 675 C C . LEU A 1 88 ? -6.585 5.516 10.690 1.00 93.25 88 LEU A C 1
ATOM 677 O O . LEU A 1 88 ? -6.490 4.878 11.738 1.00 93.25 88 LEU A O 1
ATOM 681 N N . LEU A 1 89 ? -6.026 6.716 10.529 1.00 94.06 89 LEU A N 1
ATOM 682 C CA . LEU A 1 89 ? -5.307 7.409 11.593 1.00 94.06 89 LEU A CA 1
ATOM 683 C C . LEU A 1 89 ? -6.249 8.342 12.353 1.00 94.06 89 LEU A C 1
ATOM 685 O O . LEU A 1 89 ? -7.022 9.093 11.757 1.00 94.06 89 LEU A O 1
ATOM 689 N N . PHE A 1 90 ? -6.129 8.332 13.677 1.00 95.50 90 PHE A N 1
ATOM 690 C CA . PHE A 1 90 ? -6.877 9.205 14.576 1.00 95.50 90 PHE A CA 1
ATOM 691 C C . PHE A 1 90 ? -5.907 10.071 15.375 1.00 95.50 90 PHE A C 1
ATOM 693 O O . PHE A 1 90 ? -4.788 9.657 15.678 1.00 95.50 90 PHE A O 1
ATOM 700 N 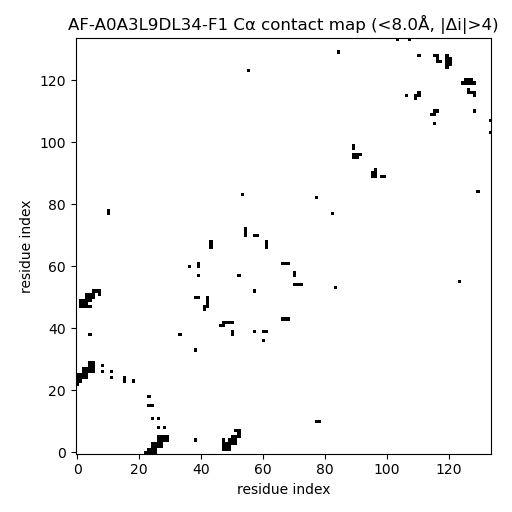N . ALA A 1 91 ? -6.330 11.289 15.713 1.00 97.38 91 ALA A N 1
ATOM 701 C CA . ALA A 1 91 ? -5.536 12.161 16.568 1.00 97.38 91 ALA A CA 1
ATOM 702 C C . ALA A 1 91 ? -5.363 11.534 17.962 1.00 97.38 91 ALA A C 1
ATOM 704 O O . ALA A 1 91 ? -6.307 10.958 18.503 1.00 97.38 91 ALA A O 1
ATOM 705 N N . ASP A 1 92 ? -4.191 11.702 18.579 1.00 97.19 92 ASP A N 1
ATOM 706 C CA . ASP A 1 92 ? -3.961 11.279 19.967 1.00 97.19 92 ASP A CA 1
ATOM 707 C C . ASP A 1 92 ? -4.562 12.292 20.956 1.00 97.19 92 ASP A C 1
ATOM 709 O O . ASP A 1 92 ? -3.876 12.976 21.715 1.00 97.19 92 ASP A O 1
ATOM 713 N N . THR A 1 93 ? -5.886 12.423 20.904 1.00 98.19 93 THR A N 1
ATOM 714 C CA . THR A 1 93 ? -6.695 13.205 21.841 1.00 98.19 93 THR A CA 1
ATOM 715 C C . THR A 1 93 ? -7.801 12.332 22.419 1.00 98.19 93 THR A C 1
ATOM 717 O O . THR A 1 93 ? -8.017 11.195 21.991 1.00 98.19 93 THR A O 1
ATOM 720 N N . LYS A 1 94 ? -8.528 12.852 23.411 1.00 98.12 94 LYS A N 1
ATOM 721 C CA . LYS A 1 94 ? -9.683 12.147 23.971 1.00 98.12 94 LYS A CA 1
ATOM 722 C C . LYS A 1 94 ? -10.749 11.904 22.896 1.00 98.12 94 LYS A C 1
ATOM 724 O O . LYS A 1 94 ? -11.230 10.785 22.755 1.00 98.12 94 LYS A O 1
ATOM 729 N N . GLU A 1 95 ? -11.051 12.926 22.107 1.00 98.25 95 GLU A N 1
ATOM 730 C CA . GLU A 1 95 ? -12.025 12.877 21.016 1.00 98.25 95 GLU A CA 1
ATOM 731 C C . GLU A 1 95 ? -11.568 11.914 19.914 1.00 98.25 95 GLU A C 1
ATOM 733 O O . GLU A 1 95 ? -12.374 11.150 19.387 1.00 98.25 95 GLU A O 1
ATOM 738 N N . GLY A 1 96 ? -10.268 11.898 19.597 1.00 98.25 96 GLY A N 1
ATOM 739 C CA . GLY A 1 96 ? -9.702 10.953 18.635 1.00 98.25 96 GLY A CA 1
ATOM 740 C C . GLY A 1 96 ? -9.819 9.498 19.094 1.00 98.25 96 GLY A C 1
ATOM 741 O O . GLY A 1 96 ? -10.185 8.641 18.293 1.00 98.25 96 GLY A O 1
ATOM 742 N N . LYS A 1 97 ? -9.617 9.221 20.389 1.00 97.88 97 LYS A N 1
ATOM 743 C CA . LYS A 1 97 ? -9.812 7.883 20.982 1.00 97.88 97 LYS A CA 1
ATOM 744 C C . LYS A 1 97 ? -11.277 7.453 20.987 1.00 97.88 97 LYS A C 1
ATOM 746 O O . LYS A 1 97 ? -11.579 6.299 20.689 1.00 97.88 97 LYS A O 1
ATOM 751 N N . GLU A 1 98 ? -12.194 8.370 21.290 1.00 98.12 98 GLU A N 1
ATOM 752 C CA . GLU A 1 98 ? -13.637 8.109 21.211 1.00 98.12 98 GLU A CA 1
ATOM 753 C C . GLU A 1 98 ? -14.073 7.806 19.768 1.00 98.12 98 GLU A C 1
ATOM 755 O O . GLU A 1 98 ? -14.820 6.852 19.533 1.00 98.12 98 GLU A O 1
ATOM 760 N N . LEU A 1 99 ? -13.559 8.564 18.794 1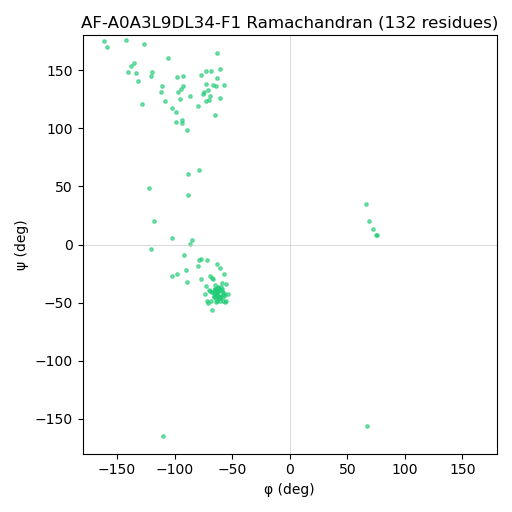.00 98.25 99 LEU A N 1
ATOM 761 C CA . LEU A 1 99 ? -13.830 8.339 17.376 1.00 98.25 99 LEU A CA 1
ATOM 762 C C . LEU A 1 99 ? -13.243 7.011 16.885 1.00 98.25 99 LEU A C 1
ATOM 764 O O . LEU A 1 99 ? -13.948 6.262 16.212 1.00 98.25 99 LEU A O 1
ATOM 768 N N . GLN A 1 100 ? -12.002 6.689 17.254 1.00 97.31 100 GLN A N 1
ATOM 769 C CA . GLN A 1 100 ? -11.375 5.407 16.929 1.00 97.31 100 GLN A CA 1
ATOM 770 C C . GLN A 1 100 ? -12.222 4.238 17.443 1.00 97.31 100 GLN A C 1
ATOM 772 O O . GLN A 1 100 ? -12.563 3.337 16.682 1.00 97.31 100 GLN A O 1
ATOM 777 N N . ALA A 1 101 ? -12.639 4.277 18.713 1.00 97.12 101 ALA A N 1
ATOM 778 C CA . ALA A 1 101 ? -13.470 3.227 19.299 1.00 97.12 101 ALA A CA 1
ATOM 779 C C . ALA A 1 101 ? -14.819 3.076 18.573 1.00 97.12 101 ALA A C 1
ATOM 781 O O . ALA A 1 101 ? -15.298 1.957 18.359 1.00 97.12 101 ALA A O 1
ATOM 782 N N . PHE A 1 102 ? -15.432 4.193 18.170 1.00 97.75 102 PHE A N 1
ATOM 783 C CA . PHE A 1 102 ? -16.646 4.172 17.360 1.00 97.75 102 PHE A CA 1
ATOM 784 C C . PHE A 1 102 ? -16.402 3.529 15.988 1.00 97.75 102 PHE A C 1
ATOM 786 O O . PHE A 1 102 ? -17.170 2.649 15.591 1.00 97.75 102 PHE A O 1
ATOM 793 N N . VAL A 1 103 ? -15.344 3.933 15.280 1.00 97.00 103 VAL A N 1
ATOM 794 C CA . VAL A 1 103 ? -15.020 3.423 13.941 1.00 97.00 103 VAL A CA 1
ATOM 795 C C . VAL A 1 103 ? -14.699 1.931 13.984 1.00 97.00 103 VAL A C 1
ATOM 797 O O . VAL A 1 103 ? -15.347 1.184 13.254 1.00 97.00 103 VAL A O 1
ATOM 800 N N . ASN A 1 104 ? -13.829 1.469 14.887 1.00 95.75 104 ASN A N 1
ATOM 801 C CA . A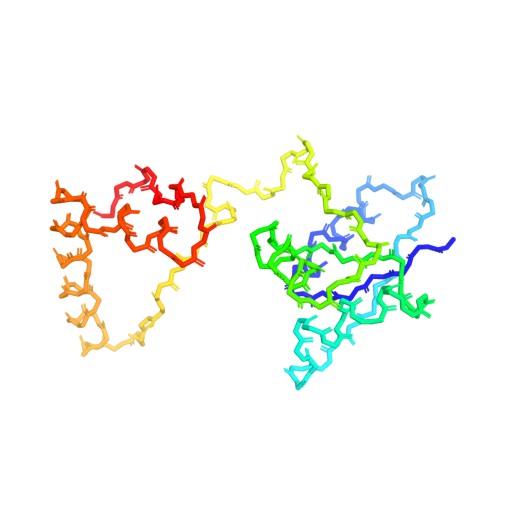SN A 1 104 ? -13.484 0.046 15.016 1.00 95.75 104 ASN A CA 1
ATOM 802 C C . ASN A 1 104 ? -14.733 -0.814 15.272 1.00 95.75 104 ASN A C 1
ATOM 804 O O . ASN A 1 104 ? -14.943 -1.847 14.634 1.00 95.75 104 ASN A O 1
ATOM 808 N N . LYS A 1 105 ? -15.652 -0.349 16.136 1.00 96.12 105 LYS A N 1
ATOM 809 C CA . LYS A 1 105 ? -16.930 -1.042 16.375 1.00 96.12 105 LYS A CA 1
ATOM 810 C C . LYS A 1 105 ? -17.763 -1.183 15.096 1.00 96.12 105 LYS A C 1
ATOM 812 O O . LYS A 1 105 ? -18.437 -2.197 14.911 1.00 96.12 105 LYS A O 1
ATOM 817 N N . ARG A 1 106 ? -17.772 -0.164 14.233 1.00 96.62 106 ARG A N 1
ATOM 818 C CA . ARG A 1 106 ? -18.497 -0.204 12.954 1.00 96.62 106 ARG A CA 1
ATOM 819 C C . ARG A 1 106 ? -17.788 -1.090 11.935 1.00 96.62 106 ARG A C 1
ATOM 821 O O . ARG A 1 106 ? -18.474 -1.878 11.295 1.00 96.62 106 ARG A O 1
ATOM 828 N N . LEU A 1 107 ? -16.462 -1.008 11.824 1.00 95.44 107 LEU A N 1
ATOM 829 C CA . LEU A 1 107 ? -15.667 -1.861 10.936 1.00 95.44 107 LEU A CA 1
ATOM 830 C C . LEU A 1 107 ? -15.872 -3.342 11.259 1.00 95.44 107 LEU A C 1
ATOM 832 O O . LEU A 1 107 ? -16.129 -4.122 10.346 1.00 95.44 107 LEU A O 1
ATOM 836 N N . LYS A 1 108 ? -15.895 -3.714 12.545 1.00 94.75 108 LYS A N 1
ATOM 837 C CA . LYS A 1 108 ? -16.206 -5.085 12.971 1.00 94.75 108 LYS A CA 1
ATOM 838 C C . LYS A 1 108 ? -17.577 -5.561 12.479 1.00 94.75 108 LYS A C 1
ATOM 840 O O . LYS A 1 108 ? -17.669 -6.623 11.876 1.00 94.75 108 LYS A O 1
ATOM 845 N N . ALA A 1 109 ? -18.625 -4.758 12.671 1.00 96.00 109 ALA A N 1
ATOM 846 C CA . ALA A 1 109 ? -19.968 -5.111 12.208 1.00 96.00 109 ALA A CA 1
ATOM 847 C C . ALA A 1 109 ? -20.044 -5.247 10.673 1.00 96.00 109 ALA A C 1
ATOM 849 O O . ALA A 1 109 ? -20.656 -6.185 10.173 1.00 96.00 109 ALA A O 1
ATOM 850 N N . LEU A 1 110 ? -19.383 -4.345 9.935 1.00 96.38 110 LEU A N 1
ATOM 851 C CA . LEU A 1 110 ? -19.322 -4.377 8.466 1.00 96.38 110 LEU A CA 1
ATOM 852 C C . LEU A 1 110 ? -18.483 -5.548 7.927 1.00 96.38 110 LEU A C 1
ATOM 854 O O . LEU A 1 110 ? -18.673 -5.991 6.793 1.00 96.38 110 LEU A O 1
ATOM 858 N N . LYS A 1 111 ? -17.513 -6.026 8.713 1.00 94.81 111 LYS A N 1
ATOM 859 C CA . LYS A 1 111 ? -16.746 -7.237 8.412 1.00 94.81 111 LYS A CA 1
ATOM 860 C C . LYS A 1 111 ? -17.623 -8.474 8.602 1.00 94.81 111 LYS A C 1
ATOM 862 O O . LYS A 1 111 ? -17.695 -9.305 7.704 1.00 94.81 111 LYS A O 1
ATOM 867 N N . GLU A 1 112 ? -18.323 -8.564 9.734 1.00 94.81 112 GLU A N 1
ATOM 868 C CA . GLU A 1 112 ? -19.209 -9.686 10.080 1.00 94.81 112 GLU A CA 1
ATOM 869 C C . GLU A 1 112 ? -20.387 -9.842 9.103 1.00 94.81 112 GLU A C 1
ATOM 871 O O . GLU A 1 112 ? -20.754 -10.965 8.763 1.00 94.81 112 GLU A O 1
ATOM 876 N N . ASP A 1 113 ? -20.967 -8.738 8.620 1.00 97.06 113 ASP A N 1
ATOM 877 C CA . ASP A 1 113 ? -22.103 -8.766 7.684 1.00 97.06 113 ASP A CA 1
ATOM 878 C C . ASP A 1 113 ? -21.703 -8.869 6.194 1.00 97.06 113 ASP A C 1
ATOM 880 O O . ASP A 1 113 ? -22.566 -8.921 5.310 1.00 97.06 113 ASP A O 1
ATOM 884 N N . GLY A 1 114 ? -20.398 -8.927 5.905 1.00 96.88 114 GLY A N 1
ATOM 885 C CA . GLY A 1 114 ? -19.845 -9.053 4.556 1.00 96.88 114 GLY A CA 1
ATOM 886 C C . GLY A 1 114 ? -19.886 -7.770 3.721 1.00 96.88 114 GLY A C 1
ATOM 887 O O . GLY A 1 114 ? -19.581 -7.811 2.526 1.00 96.88 114 GLY A O 1
ATOM 888 N N . THR A 1 115 ? -20.246 -6.624 4.302 1.00 97.75 115 THR A N 1
ATOM 889 C CA . THR A 1 115 ? -20.251 -5.338 3.589 1.00 97.75 115 THR A CA 1
ATOM 890 C C . THR A 1 115 ? -18.849 -4.936 3.140 1.00 97.75 115 THR A C 1
ATOM 892 O O 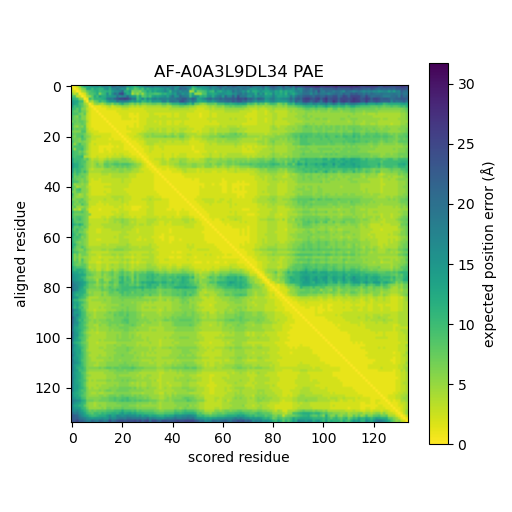. THR A 1 115 ? -18.691 -4.491 2.005 1.00 97.75 115 THR A O 1
ATOM 895 N N . LEU A 1 116 ? -17.821 -5.139 3.973 1.00 96.88 116 LEU A N 1
ATOM 896 C CA . LEU A 1 116 ? -16.443 -4.801 3.586 1.00 96.88 116 LEU A CA 1
ATOM 897 C C . LEU A 1 116 ? -15.960 -5.609 2.374 1.00 96.88 116 LEU A C 1
ATOM 899 O O . LEU A 1 116 ? -15.299 -5.046 1.509 1.00 96.88 116 LEU A O 1
ATOM 903 N N . VAL A 1 117 ? -16.340 -6.888 2.270 1.00 97.06 117 VAL A N 1
ATOM 904 C CA . VAL A 1 117 ? -15.989 -7.735 1.115 1.00 97.06 117 VAL A CA 1
ATOM 905 C C . VAL A 1 117 ? -16.621 -7.185 -0.161 1.00 97.06 117 VAL A C 1
ATOM 907 O O . VAL A 1 117 ? -15.947 -7.067 -1.180 1.00 97.06 117 VAL A O 1
ATOM 910 N N . LYS A 1 118 ? -17.898 -6.782 -0.104 1.00 97.88 118 LYS A N 1
ATOM 911 C CA . LYS A 1 118 ? -18.593 -6.182 -1.255 1.00 97.88 118 LYS A CA 1
ATOM 912 C C . LYS A 1 118 ? -17.925 -4.887 -1.710 1.00 97.88 118 LYS A C 1
ATOM 914 O O . LYS A 1 118 ? -17.697 -4.720 -2.900 1.00 97.88 118 LYS A O 1
ATOM 919 N N . ILE A 1 119 ? -17.575 -4.011 -0.765 1.00 96.50 119 ILE A N 1
ATOM 920 C CA . ILE A 1 119 ? -16.857 -2.760 -1.052 1.00 96.50 119 ILE A CA 1
ATOM 921 C C . ILE A 1 119 ? -15.491 -3.070 -1.676 1.00 96.50 119 ILE A C 1
ATOM 923 O O . ILE A 1 119 ? -15.134 -2.484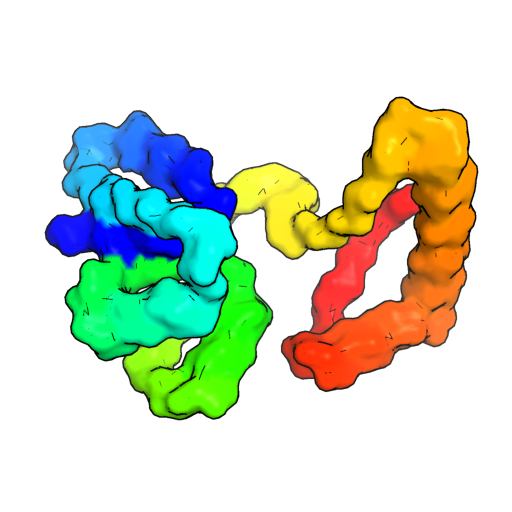 -2.693 1.00 96.50 119 ILE A O 1
ATOM 927 N N . SER A 1 120 ? -14.740 -4.015 -1.104 1.00 94.75 120 SER A N 1
ATOM 928 C CA . SER A 1 120 ? -13.426 -4.413 -1.620 1.00 94.75 120 SER A CA 1
ATOM 929 C C . SER A 1 120 ? -13.520 -4.905 -3.068 1.00 94.75 120 SER A C 1
ATOM 931 O O . SER A 1 120 ? -12.772 -4.451 -3.930 1.00 94.75 120 SER A O 1
ATOM 933 N N . GLN A 1 121 ? -14.513 -5.740 -3.374 1.00 94.88 121 GLN A N 1
ATOM 934 C CA . GLN A 1 121 ? -14.733 -6.256 -4.724 1.00 94.88 121 GLN A CA 1
ATOM 935 C C . GLN A 1 121 ? -15.172 -5.169 -5.709 1.00 94.88 121 GLN A C 1
ATOM 937 O O . GLN A 1 121 ? -14.698 -5.161 -6.842 1.00 94.88 121 GLN A O 1
ATOM 942 N N . GLU A 1 122 ? -16.046 -4.252 -5.290 1.00 94.31 122 GLU A N 1
ATOM 943 C CA . GLU A 1 122 ? -16.545 -3.162 -6.135 1.00 94.31 122 GLU A CA 1
ATOM 944 C C . GLU A 1 122 ? -15.432 -2.190 -6.543 1.00 94.31 122 GLU A C 1
ATOM 946 O O . GLU A 1 122 ? -15.362 -1.799 -7.707 1.00 94.31 122 GLU A O 1
ATOM 951 N N . TYR A 1 123 ? -14.549 -1.826 -5.609 1.00 90.25 123 TYR A N 1
ATOM 952 C CA . TYR A 1 123 ? -13.531 -0.800 -5.851 1.00 90.25 123 TYR A CA 1
ATOM 953 C C . TYR A 1 123 ? -12.151 -1.350 -6.221 1.00 90.25 123 TYR A C 1
ATOM 955 O O . TYR A 1 123 ? -11.388 -0.649 -6.882 1.00 90.25 123 TYR A O 1
ATOM 963 N N . PHE A 1 124 ? -11.818 -2.579 -5.819 1.00 88.44 124 PHE A N 1
ATOM 964 C CA . PHE A 1 124 ? -10.489 -3.172 -6.027 1.00 88.44 124 PHE A CA 1
ATOM 965 C C . PHE A 1 124 ? -10.508 -4.460 -6.856 1.00 88.44 124 PHE A C 1
ATOM 967 O O . PHE A 1 124 ? -9.448 -5.012 -7.140 1.00 88.44 124 PHE A O 1
ATOM 974 N N . GLY A 1 125 ? -11.684 -4.965 -7.242 1.00 87.69 125 GLY A N 1
ATOM 975 C CA . GLY A 1 125 ? -11.803 -6.164 -8.077 1.00 87.69 125 GLY A CA 1
ATOM 976 C C . GLY A 1 125 ? -11.468 -7.481 -7.364 1.00 87.69 125 GLY A C 1
ATOM 977 O O . GLY A 1 125 ? -11.310 -8.509 -8.021 1.00 87.69 125 GLY A O 1
ATOM 978 N N . GLY A 1 126 ? -11.372 -7.484 -6.031 1.00 90.62 126 GLY A N 1
ATOM 979 C CA . GLY A 1 126 ? -11.043 -8.669 -5.236 1.00 90.62 126 GLY A CA 1
ATOM 980 C C . GLY A 1 126 ? -11.437 -8.532 -3.766 1.00 90.62 126 GLY A C 1
ATOM 981 O O . GLY A 1 126 ? -11.911 -7.484 -3.344 1.00 90.62 126 GLY A O 1
ATOM 982 N N . ASP A 1 127 ? -11.270 -9.606 -2.992 1.00 94.00 127 ASP A N 1
ATOM 983 C CA . ASP A 1 127 ? -11.421 -9.564 -1.534 1.00 94.00 127 ASP A CA 1
ATOM 984 C C . ASP A 1 127 ? -10.059 -9.316 -0.879 1.00 94.00 127 ASP A C 1
ATOM 986 O O . ASP A 1 127 ? -9.193 -10.195 -0.858 1.00 94.00 127 ASP A O 1
ATOM 990 N N . TYR A 1 128 ? -9.884 -8.099 -0.373 1.00 91.69 128 TYR A N 1
ATOM 991 C CA . TYR A 1 128 ? -8.679 -7.639 0.316 1.00 91.69 128 TYR A CA 1
ATOM 992 C C . TYR A 1 128 ? -8.961 -7.253 1.773 1.00 91.69 128 TYR A C 1
ATOM 994 O O . TYR A 1 128 ? -8.202 -6.499 2.381 1.00 91.69 128 TYR A O 1
ATOM 1002 N N . VAL A 1 129 ? -10.065 -7.731 2.353 1.00 92.75 129 VAL A N 1
ATOM 1003 C CA . VAL A 1 129 ? -10.389 -7.441 3.753 1.00 92.75 129 VAL A CA 1
ATOM 1004 C C . VAL A 1 129 ? -9.405 -8.177 4.666 1.00 92.75 129 VAL A C 1
ATOM 1006 O O . VAL A 1 129 ? -9.278 -9.398 4.606 1.00 92.75 129 VAL A O 1
ATOM 1009 N N . SER A 1 130 ? -8.718 -7.436 5.542 1.00 88.44 130 SER A N 1
ATOM 1010 C CA . SER A 1 130 ? -7.735 -8.017 6.465 1.00 88.44 130 SER A CA 1
ATOM 1011 C C . SER A 1 130 ? -8.349 -9.103 7.348 1.00 88.44 130 SER A C 1
ATOM 1013 O O . SER A 1 130 ? -9.436 -8.932 7.912 1.00 88.44 130 SER A O 1
ATOM 1015 N N . SER A 1 131 ? -7.620 -10.204 7.535 1.00 82.75 131 SER A N 1
ATOM 1016 C CA . SER A 1 131 ? -7.981 -11.266 8.475 1.00 82.75 131 SER A CA 1
ATOM 1017 C C . SER A 1 131 ? -7.648 -10.924 9.928 1.00 82.75 131 SER A C 1
ATOM 1019 O O . SER A 1 131 ? -8.148 -11.607 10.817 1.00 82.75 131 SER A O 1
ATOM 1021 N N . ILE A 1 132 ? -6.853 -9.879 10.186 1.00 75.94 132 ILE A N 1
ATOM 1022 C CA . ILE A 1 132 ? -6.515 -9.448 11.548 1.00 75.94 132 ILE A CA 1
ATOM 1023 C C . ILE A 1 132 ? -7.790 -8.975 12.260 1.00 75.94 132 ILE A C 1
ATOM 1025 O O . ILE A 1 132 ? -8.646 -8.306 11.670 1.00 75.94 132 ILE A O 1
ATOM 1029 N N . GLU A 1 133 ? -7.951 -9.387 13.514 1.00 68.88 133 GLU A N 1
ATOM 1030 C CA . GLU A 1 133 ? -9.013 -8.892 14.388 1.00 68.88 133 GLU A CA 1
ATOM 1031 C C . GLU A 1 133 ? -8.532 -7.613 15.087 1.00 68.88 133 GLU A C 1
ATOM 1033 O O . GLU A 1 133 ? -7.441 -7.595 15.656 1.00 68.88 133 GLU A O 1
ATOM 1038 N N . GLU A 1 134 ? -9.333 -6.548 14.997 1.00 59.47 134 GLU A N 1
ATOM 1039 C CA . GLU A 1 134 ? -9.125 -5.274 15.707 1.00 59.47 134 GLU A CA 1
ATOM 1040 C C . GLU A 1 134 ? -9.676 -5.299 17.139 1.00 59.47 134 GLU A C 1
ATOM 1042 O O . GLU A 1 134 ? -10.762 -5.896 17.359 1.00 59.47 134 GLU A O 1
#

Mean predicted aligned error: 5.53 Å